Protein AF-A0A0K1QAM5-F1 (afdb_monomer)

Organism: NCBI:txid1391654

Foldseek 3Di:
DDAPPQDPPRQKHADPQRWIWHDDDQWIWIGDPQFIATAGQFPPRDGQWDDLVRVVRRLVSNPDVRPDDSVRSNVVQVVCVVVQQKDQPLGPPCSRTIHGNVDDDPDDDDPPPDDD

Radius of gyration: 17.93 Å; Cα contacts (8 Å, |Δi|>4): 157; chains: 1; bounding box: 44×43×50 Å

Secondary structure (DSSP, 8-state):
-------TT-SEEE-TTS-EEEEETTEEEEE-SS-EEEEE--GGG----B-HHHHHHHHHHH-TT----HHHHHHHHHHHHHTTSEE----TT-TT-BEETT---S----------

InterPro domains:
  IPR054191 Domain of unknown function DUF6896 [PF21837] (10-99)

pLDDT: mean 84.16, std 19.2, range [33.91, 98.06]

Nearest PDB structures (foldseek):
  2xig-assembly1_C  TM=6.925E-01  e=4.398E-01  Helicobacter pylori 26695
  4rb2-assembly1_D  TM=6.761E-01  e=4.130E-01  Magnetospirillum gryphiswaldense MSR-1 v2
  4ets-assembly1_B  TM=8.079E-01  e=1.363E+00  Campylobacter jejuni subsp. jejuni
  3eyy-assembly1_B  TM=7.213E-01  e=6.412E-01  Streptomyces coelicolor
  4c5m-assembly2_A  TM=1.936E-01  e=6.563E+00  Staphylococcus aureus subsp. aureus Mu50

Structure (mmCIF, N/CA/C/O backbone):
data_AF-A0A0K1QAM5-F1
#
_entry.id   AF-A0A0K1QAM5-F1
#
loop_
_atom_site.group_PDB
_atom_site.id
_atom_site.type_symbol
_atom_site.label_atom_id
_atom_site.label_alt_id
_atom_site.label_comp_id
_atom_site.label_asym_id
_atom_site.label_entity_id
_atom_site.label_seq_id
_atom_site.pdbx_PDB_ins_code
_atom_site.Cartn_x
_atom_site.Cartn_y
_atom_site.Cartn_z
_atom_site.occupancy
_atom_site.B_iso_or_equiv
_atom_site.auth_seq_id
_atom_site.auth_comp_id
_atom_site.auth_asym_id
_atom_site.auth_atom_id
_atom_site.pdbx_PDB_model_num
ATOM 1 N N . MET A 1 1 ? 12.296 -10.940 -32.167 1.00 33.91 1 MET A N 1
ATOM 2 C CA . MET A 1 1 ? 11.803 -10.576 -30.823 1.00 33.91 1 MET A CA 1
ATOM 3 C C . MET A 1 1 ? 11.074 -11.792 -30.263 1.00 33.91 1 MET A C 1
ATOM 5 O O . MET A 1 1 ? 10.060 -12.178 -30.828 1.00 33.91 1 MET A O 1
ATOM 9 N N . ARG A 1 2 ? 11.649 -12.509 -29.290 1.00 34.12 2 ARG A N 1
ATOM 10 C CA . ARG A 1 2 ? 11.012 -13.691 -28.682 1.00 34.12 2 ARG A CA 1
ATOM 11 C C . ARG A 1 2 ? 10.483 -13.270 -27.316 1.00 34.12 2 ARG A C 1
ATOM 13 O O . ARG A 1 2 ? 11.281 -13.012 -26.427 1.00 34.12 2 ARG A O 1
ATOM 20 N N . ALA A 1 3 ? 9.163 -13.175 -27.179 1.00 43.31 3 ALA A N 1
ATOM 21 C CA . ALA A 1 3 ? 8.523 -13.011 -25.882 1.00 43.31 3 ALA A CA 1
ATOM 22 C C . ALA A 1 3 ? 8.838 -14.251 -25.032 1.00 43.31 3 ALA A C 1
ATOM 24 O O . ALA A 1 3 ? 8.524 -15.375 -25.437 1.00 43.31 3 ALA A O 1
ATOM 25 N N . ALA A 1 4 ? 9.491 -14.065 -23.885 1.00 46.41 4 ALA A N 1
ATOM 26 C CA . ALA A 1 4 ? 9.624 -15.123 -22.899 1.00 46.41 4 ALA A CA 1
ATOM 27 C C . ALA A 1 4 ? 8.229 -15.370 -22.314 1.00 46.41 4 ALA A C 1
ATOM 29 O O . ALA A 1 4 ? 7.734 -14.602 -21.496 1.00 46.41 4 ALA A O 1
ATOM 30 N N . ARG A 1 5 ? 7.558 -16.420 -22.800 1.00 48.75 5 ARG A N 1
ATOM 31 C CA . ARG A 1 5 ? 6.327 -16.929 -22.196 1.00 48.75 5 ARG A CA 1
ATOM 32 C C . ARG A 1 5 ? 6.671 -17.355 -20.777 1.00 48.75 5 ARG A C 1
ATOM 34 O O . ARG A 1 5 ? 7.328 -18.377 -20.591 1.00 48.75 5 ARG A O 1
ATOM 41 N N . ALA A 1 6 ? 6.250 -16.566 -19.800 1.00 52.81 6 ALA A N 1
ATOM 42 C CA . ALA A 1 6 ? 6.278 -16.988 -18.419 1.00 52.81 6 ALA A CA 1
ATOM 43 C C . ALA A 1 6 ? 5.470 -18.291 -18.306 1.00 52.81 6 ALA A C 1
ATOM 45 O O . ALA A 1 6 ? 4.321 -18.371 -18.747 1.00 52.81 6 ALA A O 1
ATOM 46 N N . SER A 1 7 ? 6.105 -19.354 -17.816 1.00 52.28 7 SER A N 1
ATOM 47 C CA . SER A 1 7 ? 5.422 -20.610 -17.514 1.00 52.28 7 SER A CA 1
ATOM 48 C C . SER A 1 7 ? 4.320 -20.360 -16.471 1.00 52.28 7 SER A C 1
ATOM 50 O O . SER A 1 7 ? 4.464 -19.440 -15.671 1.00 52.28 7 SER A O 1
ATOM 52 N N . PRO A 1 8 ? 3.244 -21.166 -16.413 1.00 54.69 8 PRO A N 1
ATOM 53 C CA . PRO A 1 8 ? 2.111 -20.946 -15.496 1.00 54.69 8 PRO A CA 1
ATOM 54 C C . PRO A 1 8 ? 2.472 -20.856 -13.999 1.00 54.69 8 PRO A C 1
ATOM 56 O O . PRO A 1 8 ? 1.651 -20.452 -13.187 1.00 54.69 8 PRO A O 1
ATOM 59 N N . THR A 1 9 ? 3.695 -21.240 -13.630 1.00 63.91 9 THR A N 1
ATOM 60 C CA . THR A 1 9 ? 4.264 -21.208 -12.273 1.00 63.91 9 THR A CA 1
ATOM 61 C C . THR A 1 9 ? 5.385 -20.178 -12.105 1.00 63.91 9 THR A C 1
ATOM 63 O O . THR A 1 9 ? 6.050 -20.140 -11.068 1.00 63.91 9 THR A O 1
ATOM 66 N N . ALA A 1 10 ? 5.660 -19.373 -13.131 1.00 80.94 10 ALA A N 1
ATOM 67 C CA . ALA A 1 10 ? 6.734 -18.396 -13.103 1.00 80.94 10 ALA A CA 1
ATOM 68 C C . ALA A 1 10 ? 6.415 -17.309 -12.075 1.00 80.94 10 ALA A C 1
ATOM 70 O O . ALA A 1 10 ? 5.457 -16.550 -12.220 1.00 80.94 10 ALA A O 1
ATOM 71 N N . ARG A 1 11 ? 7.255 -17.233 -11.039 1.00 91.62 11 ARG A N 1
ATOM 72 C CA . ARG A 1 11 ? 7.143 -16.240 -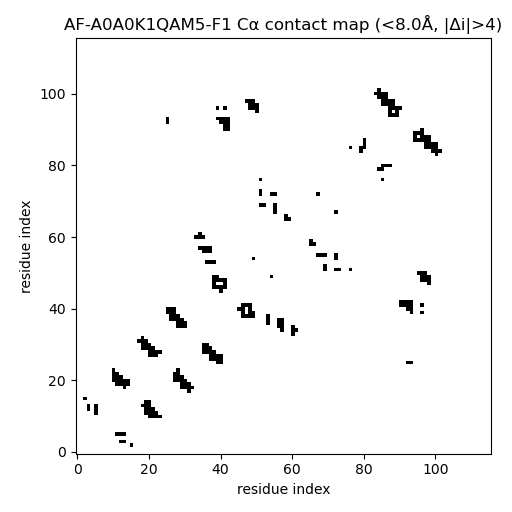9.966 1.00 91.62 11 ARG A CA 1
ATOM 73 C C . ARG A 1 11 ? 7.540 -14.832 -10.402 1.00 91.62 11 ARG A C 1
ATOM 75 O O . ARG A 1 11 ? 7.289 -13.891 -9.668 1.00 91.62 11 ARG A O 1
ATOM 82 N N . THR A 1 12 ? 8.146 -14.678 -11.571 1.00 95.31 12 THR A N 1
ATOM 83 C CA . THR A 1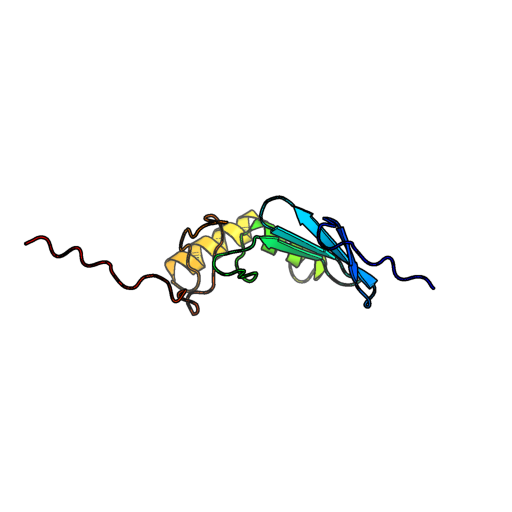 12 ? 8.482 -13.387 -12.169 1.00 95.31 12 THR A CA 1
ATOM 84 C C . THR A 1 12 ? 8.259 -13.451 -13.674 1.00 95.31 12 THR A C 1
ATOM 86 O O . THR A 1 12 ? 8.312 -14.533 -14.266 1.00 95.31 12 THR A O 1
ATOM 89 N N . GLY A 1 13 ? 8.029 -12.305 -14.307 1.00 94.62 13 GLY A N 1
ATOM 90 C CA . GLY A 1 13 ? 7.920 -12.238 -15.759 1.00 94.62 13 GLY A CA 1
ATOM 91 C C . GLY A 1 13 ? 7.719 -10.826 -16.285 1.00 94.62 13 GLY A C 1
ATOM 92 O O . GLY A 1 13 ? 7.428 -9.900 -15.531 1.00 94.62 13 GLY A O 1
ATOM 93 N N . GLU A 1 14 ? 7.893 -10.679 -17.594 1.00 95.31 14 GLU A N 1
ATOM 94 C CA . GLU A 1 14 ? 7.647 -9.440 -18.330 1.00 95.31 14 GLU A CA 1
ATOM 95 C C . GLU A 1 14 ? 6.321 -9.555 -19.090 1.00 95.31 14 GLU A C 1
ATOM 97 O O . GLU A 1 14 ? 6.014 -10.582 -19.703 1.00 95.31 14 GLU A O 1
ATOM 102 N N . LEU A 1 15 ? 5.518 -8.503 -19.018 1.00 91.75 15 LEU A N 1
ATOM 103 C CA . LEU A 1 15 ? 4.237 -8.372 -19.689 1.00 91.75 15 LEU A CA 1
ATOM 104 C C . LEU A 1 15 ? 4.427 -7.717 -21.066 1.00 91.75 15 LEU A C 1
ATOM 106 O O . LEU A 1 15 ? 5.406 -7.005 -21.281 1.00 91.75 15 LEU A O 1
ATOM 110 N N . PRO A 1 16 ? 3.484 -7.883 -22.015 1.00 93.12 16 PRO A N 1
ATOM 111 C CA . PRO A 1 16 ? 3.615 -7.319 -23.365 1.00 93.12 16 PRO A CA 1
ATOM 112 C C . PRO A 1 16 ? 3.793 -5.793 -23.430 1.00 93.12 16 PRO A C 1
ATOM 114 O O . PRO A 1 16 ? 4.265 -5.281 -24.440 1.00 93.12 16 PRO A O 1
ATOM 117 N N . ASN A 1 17 ? 3.410 -5.069 -22.376 1.00 90.94 17 ASN A N 1
ATOM 118 C CA . ASN A 1 17 ? 3.593 -3.622 -22.248 1.00 90.94 17 ASN A CA 1
ATOM 119 C C . ASN A 1 17 ? 4.965 -3.225 -21.658 1.00 90.94 17 ASN A C 1
ATOM 121 O O . ASN A 1 17 ? 5.170 -2.052 -21.359 1.00 90.94 17 ASN A O 1
ATOM 125 N N . GLY A 1 18 ? 5.879 -4.180 -21.456 1.00 93.19 18 GLY A N 1
ATOM 126 C CA . GLY A 1 18 ? 7.199 -3.963 -20.857 1.00 93.19 18 GLY A CA 1
ATOM 127 C C . GLY A 1 18 ? 7.195 -3.852 -19.330 1.00 93.19 18 GLY A C 1
ATOM 128 O O . GLY A 1 18 ? 8.250 -3.653 -18.730 1.00 93.19 18 GLY A O 1
ATOM 129 N N . ALA A 1 19 ? 6.036 -3.973 -18.676 1.00 95.25 19 ALA A N 1
ATOM 130 C CA . ALA A 1 19 ? 5.977 -4.032 -17.221 1.00 95.25 19 ALA A CA 1
ATOM 131 C C . ALA A 1 19 ? 6.425 -5.404 -16.709 1.00 95.25 19 ALA A C 1
ATOM 133 O O . ALA A 1 19 ? 6.283 -6.421 -17.385 1.00 95.25 19 ALA A O 1
ATOM 134 N N . ARG A 1 20 ? 6.936 -5.445 -15.483 1.00 96.75 20 ARG A N 1
ATOM 135 C CA . ARG A 1 20 ? 7.394 -6.663 -14.820 1.00 96.75 20 ARG A CA 1
ATOM 136 C C . ARG A 1 20 ? 6.499 -6.991 -13.637 1.00 96.75 20 ARG A C 1
ATOM 138 O O . ARG A 1 20 ? 6.117 -6.094 -12.888 1.00 96.75 20 ARG A O 1
ATOM 145 N N . TYR A 1 21 ? 6.227 -8.275 -13.442 1.00 96.25 21 TYR A N 1
ATOM 146 C CA . TYR A 1 21 ? 5.615 -8.783 -12.222 1.00 96.25 21 TYR A CA 1
ATOM 147 C C . TYR A 1 21 ? 6.598 -9.658 -11.435 1.00 96.25 21 TYR A C 1
ATOM 149 O O . TYR A 1 21 ? 7.479 -10.310 -12.012 1.00 96.25 21 TYR A O 1
ATOM 157 N N . GLU A 1 22 ? 6.437 -9.676 -10.116 1.00 96.62 22 GLU A N 1
ATOM 158 C CA . GLU A 1 22 ? 7.192 -10.508 -9.183 1.00 96.62 22 GLU A CA 1
ATOM 159 C C . GLU A 1 22 ? 6.313 -10.921 -7.998 1.00 96.62 22 GLU A C 1
ATOM 161 O O . GLU A 1 22 ? 5.947 -10.102 -7.163 1.00 96.62 22 GLU A O 1
ATOM 166 N N . PHE A 1 23 ? 5.977 -12.206 -7.919 1.00 95.75 23 PHE A N 1
ATOM 167 C CA . PHE A 1 23 ? 5.231 -12.789 -6.811 1.00 95.75 23 PHE A CA 1
ATOM 168 C C . PHE A 1 23 ? 6.133 -12.989 -5.585 1.00 95.75 23 PHE A C 1
ATOM 170 O O . PHE A 1 23 ? 7.181 -13.644 -5.659 1.00 95.75 23 PHE A O 1
ATOM 177 N N . HIS A 1 24 ? 5.665 -12.553 -4.418 1.00 91.62 24 HIS A N 1
ATOM 178 C CA . HIS A 1 24 ? 6.300 -12.715 -3.103 1.00 91.62 24 HIS A CA 1
ATOM 179 C C . HIS A 1 24 ? 5.231 -13.096 -2.080 1.00 91.62 24 HIS A C 1
ATOM 181 O O . HIS A 1 24 ? 4.130 -12.579 -2.151 1.00 91.62 24 HIS A O 1
ATOM 187 N N . GLY A 1 25 ? 5.520 -13.996 -1.134 1.00 92.50 25 GLY A N 1
ATOM 188 C CA . GLY A 1 25 ? 4.529 -14.392 -0.118 1.00 92.50 25 GLY A CA 1
ATOM 189 C C . GLY A 1 25 ? 3.133 -14.663 -0.706 1.00 92.50 25 GLY A C 1
ATOM 190 O O . GLY A 1 25 ? 3.000 -15.494 -1.608 1.00 92.50 25 GLY A O 1
ATOM 191 N N . VAL A 1 26 ? 2.136 -13.924 -0.209 1.00 94.12 26 VAL A N 1
ATOM 192 C CA . VAL A 1 26 ? 0.730 -13.927 -0.658 1.00 94.12 26 VAL A CA 1
ATOM 193 C C . VAL A 1 26 ? 0.397 -12.773 -1.615 1.00 94.12 26 VAL A C 1
ATOM 195 O O . VAL A 1 26 ? -0.773 -12.477 -1.816 1.00 94.12 26 VAL A O 1
ATOM 198 N N . GLY A 1 27 ? 1.394 -12.113 -2.196 1.00 95.38 27 GLY A N 1
ATOM 199 C CA . GLY A 1 27 ? 1.243 -10.902 -2.993 1.00 95.38 27 GLY A CA 1
ATOM 200 C C . GLY A 1 27 ? 2.052 -10.884 -4.281 1.00 95.38 27 GLY A C 1
ATOM 201 O O . GLY A 1 27 ? 2.648 -11.881 -4.710 1.00 95.38 27 GLY A O 1
ATOM 202 N N . CYS A 1 28 ? 2.035 -9.724 -4.925 1.00 96.38 28 CYS A N 1
ATOM 203 C CA . CYS A 1 28 ? 2.725 -9.461 -6.171 1.00 96.38 28 CYS A CA 1
ATOM 204 C C . CYS A 1 28 ? 3.153 -7.995 -6.260 1.00 96.38 28 CYS A C 1
ATOM 206 O O . CYS A 1 28 ? 2.364 -7.075 -6.054 1.00 96.38 28 CYS A O 1
ATOM 208 N N . ARG A 1 29 ? 4.389 -7.786 -6.705 1.00 96.62 29 ARG A N 1
ATOM 209 C CA . ARG A 1 29 ? 4.905 -6.485 -7.099 1.00 96.62 29 ARG A CA 1
ATOM 210 C C . ARG A 1 29 ? 4.795 -6.325 -8.605 1.00 96.62 29 ARG A C 1
ATOM 212 O O . ARG A 1 29 ? 5.301 -7.147 -9.366 1.00 96.62 29 ARG A O 1
ATOM 219 N N . TYR A 1 30 ? 4.172 -5.238 -9.034 1.00 95.94 30 TYR A N 1
ATOM 220 C CA . TYR A 1 30 ? 4.093 -4.786 -10.415 1.00 95.94 30 TYR A CA 1
ATOM 221 C C . TYR A 1 30 ? 4.986 -3.559 -10.594 1.00 95.94 30 TYR A C 1
ATOM 223 O O . TYR A 1 30 ? 4.885 -2.595 -9.841 1.00 95.94 30 TYR A O 1
ATOM 231 N N . SER A 1 31 ? 5.871 -3.578 -11.586 1.00 95.81 31 SER A N 1
ATOM 232 C CA . SER A 1 31 ? 6.779 -2.465 -11.884 1.00 95.81 31 SER A CA 1
ATOM 233 C C . SER A 1 31 ? 6.679 -2.078 -13.354 1.00 95.81 31 SER A C 1
ATOM 235 O O . SER A 1 31 ? 6.835 -2.923 -14.233 1.00 95.81 31 SER A O 1
ATOM 237 N N . SER A 1 32 ? 6.443 -0.799 -13.621 1.00 94.19 32 SER A N 1
ATOM 238 C CA . SER A 1 32 ? 6.447 -0.202 -14.961 1.00 94.19 32 SER A CA 1
ATOM 239 C C . SER A 1 32 ? 7.549 0.856 -15.076 1.00 94.19 32 SER A C 1
ATOM 241 O O . SER A 1 32 ? 8.301 1.082 -14.130 1.00 94.19 32 SER A O 1
ATOM 243 N N . SER A 1 33 ? 7.643 1.530 -16.225 1.00 92.25 33 SER A N 1
ATOM 244 C CA . SER A 1 33 ? 8.542 2.679 -16.399 1.00 92.25 33 SER A CA 1
ATOM 245 C C . SER A 1 33 ? 8.121 3.916 -15.598 1.00 92.25 33 SER A C 1
ATOM 247 O O . SER A 1 33 ? 8.930 4.823 -15.433 1.00 92.25 33 SER A O 1
ATOM 249 N N . THR A 1 34 ? 6.871 3.969 -15.128 1.00 90.50 34 THR A N 1
ATOM 250 C CA . THR A 1 34 ? 6.278 5.159 -14.498 1.00 90.50 34 THR A CA 1
ATOM 251 C C . THR A 1 34 ? 5.899 4.962 -13.039 1.00 90.50 34 THR A C 1
ATOM 253 O O . THR A 1 34 ? 5.835 5.932 -12.302 1.00 90.50 34 THR A O 1
ATOM 256 N N . PHE A 1 35 ? 5.603 3.732 -12.618 1.00 91.00 35 PHE A N 1
ATOM 257 C CA . PHE A 1 35 ? 5.172 3.454 -11.250 1.00 91.00 35 PHE A CA 1
ATOM 258 C C . PHE A 1 35 ? 5.471 2.019 -10.825 1.00 91.00 35 PHE A C 1
ATOM 260 O O . PHE A 1 35 ? 5.607 1.113 -11.659 1.00 91.00 35 PHE A O 1
ATOM 267 N N . VAL A 1 36 ? 5.499 1.818 -9.510 1.00 94.12 36 VAL A N 1
ATOM 268 C CA . VAL A 1 36 ? 5.587 0.515 -8.850 1.00 94.12 36 VAL A CA 1
ATOM 269 C C . VAL A 1 36 ? 4.388 0.374 -7.921 1.00 94.12 36 VAL A C 1
ATOM 271 O O . VAL A 1 36 ? 4.087 1.289 -7.164 1.00 94.12 36 VAL A O 1
ATOM 274 N N . VAL A 1 37 ? 3.710 -0.767 -7.983 1.00 95.12 37 VAL A N 1
ATOM 275 C CA . VAL A 1 37 ? 2.607 -1.120 -7.083 1.00 95.12 37 VAL A CA 1
ATOM 276 C C . VAL A 1 37 ? 2.931 -2.471 -6.460 1.00 95.12 37 VAL A C 1
ATOM 278 O O . VAL A 1 37 ? 3.156 -3.445 -7.176 1.00 95.12 37 VAL A O 1
ATOM 281 N N . ASP A 1 38 ? 2.975 -2.522 -5.135 1.00 96.31 38 ASP A N 1
ATOM 282 C CA . ASP A 1 38 ? 3.103 -3.747 -4.345 1.00 96.31 38 ASP A CA 1
ATOM 283 C C . ASP A 1 38 ? 1.769 -3.992 -3.644 1.00 96.31 38 ASP A C 1
ATOM 285 O O . ASP A 1 38 ? 1.224 -3.078 -3.023 1.00 96.31 38 ASP A O 1
ATOM 289 N N . PHE A 1 39 ? 1.223 -5.195 -3.779 1.00 96.19 39 PHE A N 1
ATOM 290 C CA . PHE A 1 39 ? -0.044 -5.564 -3.163 1.00 96.19 39 PHE A CA 1
ATOM 291 C C . PHE A 1 39 ? -0.007 -7.011 -2.688 1.00 96.19 39 PHE A C 1
ATOM 293 O O . PHE A 1 39 ? 0.625 -7.869 -3.306 1.00 96.19 39 PHE A O 1
ATOM 300 N N . ASP A 1 40 ? -0.738 -7.287 -1.613 1.00 96.44 40 ASP A N 1
ATOM 301 C CA . ASP A 1 40 ? -1.058 -8.650 -1.205 1.00 96.44 40 ASP A CA 1
ATOM 302 C C . ASP A 1 40 ? -2.456 -9.028 -1.690 1.00 96.44 40 ASP A C 1
ATOM 304 O O . ASP A 1 40 ? -3.357 -8.190 -1.769 1.00 96.44 40 ASP A O 1
ATOM 308 N N . PHE A 1 41 ? -2.651 -10.307 -2.011 1.00 95.38 41 PHE A N 1
ATOM 309 C CA . PHE A 1 41 ? -3.978 -10.813 -2.321 1.00 95.38 41 PHE A CA 1
ATOM 310 C C . PHE A 1 41 ? -4.823 -10.856 -1.044 1.00 95.38 41 PHE A C 1
ATOM 312 O O . PHE A 1 41 ? -4.418 -11.402 -0.016 1.00 95.38 41 PHE A O 1
ATOM 319 N N . GLY A 1 42 ? -6.012 -10.274 -1.113 1.00 93.56 42 GLY A N 1
ATOM 320 C CA . GLY A 1 42 ? -7.077 -10.424 -0.135 1.00 93.56 42 GLY A CA 1
ATOM 321 C C . GLY A 1 42 ? -7.970 -11.633 -0.442 1.00 93.56 42 GLY A C 1
ATOM 322 O O . GLY A 1 42 ? -7.691 -12.412 -1.362 1.00 93.56 42 GLY A O 1
ATOM 323 N N . PRO A 1 43 ? -9.070 -11.798 0.311 1.00 91.19 43 PRO A 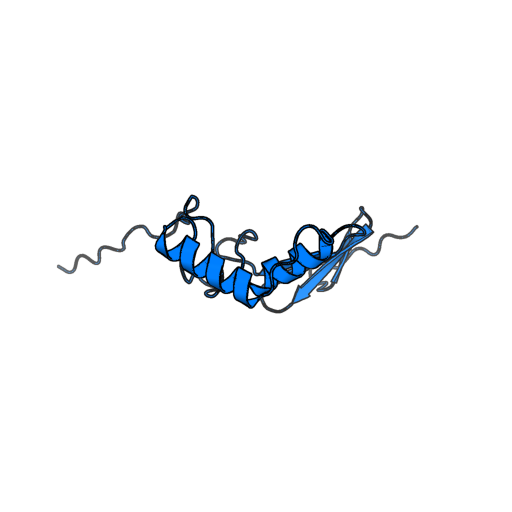N 1
ATOM 324 C CA . PRO A 1 43 ? -10.103 -12.787 0.009 1.00 91.19 43 PRO A CA 1
ATOM 325 C C . PRO A 1 43 ? -10.560 -12.709 -1.445 1.00 91.19 43 PRO A C 1
ATOM 327 O O . PRO A 1 43 ? -10.617 -11.622 -2.021 1.00 91.19 43 PRO A O 1
ATOM 330 N N . ASP A 1 44 ? -10.889 -13.860 -2.028 1.00 90.38 44 ASP A N 1
ATOM 331 C CA . ASP A 1 44 ? -11.419 -13.973 -3.394 1.00 90.38 44 ASP A CA 1
ATOM 332 C C . ASP A 1 44 ? -10.528 -13.332 -4.477 1.00 90.38 44 ASP A C 1
ATOM 334 O O . ASP A 1 44 ? -10.993 -12.971 -5.556 1.00 90.38 44 ASP A O 1
ATOM 338 N N . GLY A 1 45 ? -9.223 -13.204 -4.201 1.00 90.19 45 GLY A N 1
ATOM 339 C CA . GLY A 1 45 ? -8.246 -12.644 -5.135 1.00 90.19 45 GLY A CA 1
ATOM 340 C C . GLY A 1 45 ? -8.268 -11.119 -5.233 1.00 90.19 45 GLY A C 1
ATOM 341 O O . GLY A 1 45 ? -7.712 -10.578 -6.187 1.00 90.19 45 GLY A O 1
ATOM 342 N N . ARG A 1 46 ? -8.886 -10.421 -4.270 1.00 92.81 46 ARG A N 1
ATOM 343 C CA . ARG A 1 46 ? -8.834 -8.954 -4.170 1.00 92.81 46 ARG A CA 1
ATOM 344 C C . ARG A 1 46 ? -7.394 -8.443 -4.164 1.00 92.81 46 ARG A C 1
ATOM 346 O O . ARG A 1 46 ? -6.526 -9.053 -3.554 1.00 92.81 46 ARG A O 1
ATOM 353 N N . THR A 1 47 ? -7.152 -7.309 -4.810 1.00 95.19 47 THR A N 1
ATOM 354 C CA . THR A 1 47 ? -5.821 -6.674 -4.916 1.00 95.19 47 THR A CA 1
ATOM 355 C C . THR A 1 47 ? -5.833 -5.214 -4.477 1.00 95.19 47 THR A C 1
ATOM 357 O O . THR A 1 47 ? -4.876 -4.484 -4.703 1.00 95.19 47 THR A O 1
ATOM 360 N N . ASP A 1 48 ? -6.952 -4.764 -3.925 1.00 94.50 48 ASP A N 1
ATOM 361 C CA . ASP A 1 48 ? -7.224 -3.378 -3.558 1.00 94.50 48 ASP A CA 1
ATOM 362 C C . ASP A 1 48 ? -7.036 -3.119 -2.054 1.00 94.50 48 ASP A C 1
ATOM 364 O O . ASP A 1 48 ? -7.254 -2.005 -1.585 1.00 94.50 48 ASP A O 1
ATOM 368 N N . GLY A 1 49 ? -6.631 -4.143 -1.298 1.00 95.50 49 GLY A N 1
ATOM 369 C CA . GLY A 1 49 ? -6.213 -3.983 0.087 1.00 95.50 49 GLY A CA 1
ATOM 370 C C . GLY A 1 49 ? -4.842 -3.317 0.174 1.00 95.50 49 GLY A C 1
ATOM 371 O O . GLY A 1 49 ? -3.956 -3.584 -0.638 1.00 95.50 49 GLY A O 1
ATOM 372 N N . PHE A 1 50 ? -4.656 -2.458 1.171 1.00 96.75 50 PHE A N 1
ATOM 373 C CA . PHE A 1 50 ? -3.435 -1.669 1.339 1.00 96.75 50 PHE A CA 1
ATOM 374 C C . PHE A 1 50 ? -3.022 -1.546 2.807 1.00 96.75 50 PHE A C 1
ATOM 376 O O . PHE A 1 50 ? -3.787 -1.842 3.721 1.00 96.75 50 PHE A O 1
ATOM 383 N N . ASP A 1 51 ? -1.800 -1.080 3.033 1.00 96.44 51 ASP A N 1
ATOM 384 C CA . ASP A 1 51 ? -1.285 -0.678 4.338 1.00 96.44 51 ASP A CA 1
ATOM 385 C C . ASP A 1 51 ? -0.426 0.590 4.185 1.00 96.44 51 ASP A C 1
ATOM 387 O O . ASP A 1 51 ? -0.199 1.076 3.071 1.00 96.44 51 ASP A O 1
ATOM 391 N N . ALA A 1 52 ? 0.040 1.141 5.307 1.00 96.81 52 ALA A N 1
ATOM 392 C CA . ALA A 1 52 ? 0.840 2.362 5.312 1.00 96.81 52 ALA A CA 1
ATOM 393 C C . ALA A 1 52 ? 2.125 2.231 4.475 1.00 96.81 52 ALA A C 1
ATOM 395 O O . ALA A 1 52 ? 2.519 3.172 3.787 1.00 96.81 52 ALA A O 1
ATOM 396 N N . TRP A 1 53 ? 2.767 1.060 4.504 1.00 95.19 53 TRP A N 1
ATOM 397 C CA . TRP A 1 53 ? 4.030 0.823 3.811 1.00 95.19 53 TRP A CA 1
ATOM 398 C C . TRP A 1 53 ? 3.843 0.777 2.293 1.00 95.19 53 TRP A C 1
ATOM 400 O O . TRP A 1 53 ? 4.601 1.409 1.560 1.00 95.19 53 TRP A O 1
ATOM 410 N N . ARG A 1 54 ? 2.794 0.106 1.811 1.00 94.88 54 ARG A N 1
ATOM 411 C CA . ARG A 1 54 ? 2.453 0.052 0.381 1.00 94.88 54 ARG A CA 1
ATOM 412 C C . ARG A 1 54 ? 2.054 1.410 -0.171 1.00 94.88 54 ARG A C 1
ATOM 414 O O . ARG A 1 54 ? 2.452 1.750 -1.283 1.00 94.88 54 ARG A O 1
ATOM 421 N N . LEU A 1 55 ? 1.317 2.202 0.609 1.00 94.56 55 LEU A N 1
ATOM 422 C CA . LEU A 1 55 ? 0.998 3.580 0.236 1.00 94.56 55 LEU A CA 1
ATOM 423 C C . LEU A 1 55 ? 2.255 4.449 0.163 1.00 94.56 55 LEU A C 1
ATOM 425 O O . LEU A 1 55 ? 2.405 5.191 -0.804 1.00 94.56 55 LEU A O 1
ATOM 429 N N . ALA A 1 56 ? 3.174 4.320 1.125 1.00 93.50 56 ALA A N 1
ATOM 430 C CA . ALA A 1 56 ? 4.446 5.039 1.103 1.00 93.50 56 ALA A CA 1
ATOM 431 C C . ALA A 1 56 ? 5.287 4.675 -0.134 1.00 93.50 56 ALA A C 1
ATOM 433 O O . ALA A 1 56 ? 5.724 5.561 -0.863 1.00 93.50 56 ALA A O 1
ATOM 434 N N . LEU A 1 57 ? 5.437 3.381 -0.436 1.00 91.44 57 LEU A N 1
ATOM 435 C CA . LEU A 1 57 ? 6.141 2.929 -1.641 1.00 91.44 57 LEU A CA 1
ATOM 436 C C . LEU A 1 57 ? 5.503 3.451 -2.928 1.00 91.44 57 LEU A C 1
ATOM 438 O O . LEU A 1 57 ? 6.204 3.827 -3.866 1.00 91.44 57 LEU A O 1
ATOM 442 N N . PHE A 1 58 ? 4.172 3.452 -2.999 1.00 92.56 58 PHE A N 1
ATOM 443 C CA . PHE A 1 58 ? 3.475 3.980 -4.162 1.00 92.56 58 PHE A CA 1
ATOM 444 C C . PHE A 1 58 ? 3.698 5.491 -4.295 1.00 92.56 58 PHE A C 1
ATOM 446 O O . PHE A 1 58 ? 4.032 5.953 -5.387 1.00 92.56 58 PHE A O 1
ATOM 453 N N . ALA A 1 59 ? 3.591 6.245 -3.198 1.00 91.81 59 ALA A N 1
ATOM 454 C CA . ALA A 1 59 ? 3.834 7.686 -3.149 1.00 91.81 59 ALA A CA 1
ATOM 455 C C . ALA A 1 59 ? 5.234 8.065 -3.665 1.00 91.81 59 ALA A C 1
ATOM 457 O O . ALA A 1 59 ? 5.350 8.976 -4.485 1.00 91.81 59 ALA A O 1
ATOM 458 N N . GLU A 1 60 ? 6.275 7.306 -3.302 1.00 89.44 60 GLU A N 1
ATOM 459 C CA . GLU A 1 60 ? 7.643 7.505 -3.812 1.00 89.44 60 GLU A CA 1
ATOM 460 C C . GLU A 1 60 ? 7.722 7.455 -5.348 1.00 89.44 60 GLU A C 1
ATOM 462 O O . GLU A 1 60 ? 8.565 8.113 -5.959 1.00 89.44 60 GLU A O 1
ATOM 467 N N . THR A 1 61 ? 6.824 6.707 -5.996 1.00 89.81 61 THR A N 1
ATOM 468 C CA . THR A 1 61 ? 6.783 6.587 -7.462 1.00 89.81 61 THR A CA 1
ATOM 469 C C . THR A 1 61 ? 6.023 7.723 -8.145 1.00 89.81 61 THR A C 1
ATOM 471 O O . THR A 1 61 ? 6.197 7.928 -9.343 1.00 89.81 61 THR A O 1
ATOM 474 N N . GLN A 1 62 ? 5.195 8.464 -7.404 1.00 87.75 62 GLN A N 1
ATOM 475 C CA . GLN A 1 62 ? 4.387 9.569 -7.932 1.00 87.75 62 GLN A CA 1
ATOM 476 C C . GLN A 1 62 ? 5.136 10.914 -7.914 1.00 87.75 62 GLN A C 1
ATOM 478 O O . GLN A 1 62 ? 4.688 11.883 -8.524 1.00 87.75 62 GLN A O 1
ATOM 483 N N . GLY A 1 63 ? 6.306 10.973 -7.271 1.00 81.94 63 GLY A N 1
ATOM 484 C CA . GLY A 1 63 ? 7.152 12.163 -7.206 1.00 81.94 63 GLY A CA 1
ATOM 485 C C . GLY A 1 63 ? 6.873 13.050 -5.990 1.00 81.94 63 GLY A C 1
ATOM 486 O O . GLY A 1 63 ? 6.174 12.671 -5.057 1.00 81.94 63 GLY A O 1
ATOM 487 N N . ALA A 1 64 ? 7.456 14.253 -5.992 1.00 76.31 64 ALA A N 1
ATOM 488 C CA . ALA A 1 64 ? 7.555 15.117 -4.808 1.00 76.31 64 ALA A CA 1
ATOM 489 C C . ALA A 1 64 ? 6.222 15.689 -4.278 1.00 76.31 64 ALA A C 1
ATOM 491 O O . ALA A 1 64 ? 6.228 16.351 -3.245 1.00 76.31 64 ALA A O 1
ATOM 492 N N . GLU A 1 65 ? 5.099 15.462 -4.967 1.00 81.56 65 GLU A N 1
ATOM 493 C CA . GLU A 1 65 ? 3.765 15.866 -4.497 1.00 81.56 65 GLU A CA 1
ATOM 494 C C . GLU A 1 65 ? 3.328 15.078 -3.250 1.00 81.56 65 GLU A C 1
ATOM 496 O O . GLU A 1 65 ? 2.568 15.590 -2.432 1.00 81.56 65 GLU A O 1
ATOM 501 N N . PHE A 1 66 ? 3.866 13.870 -3.061 1.00 83.81 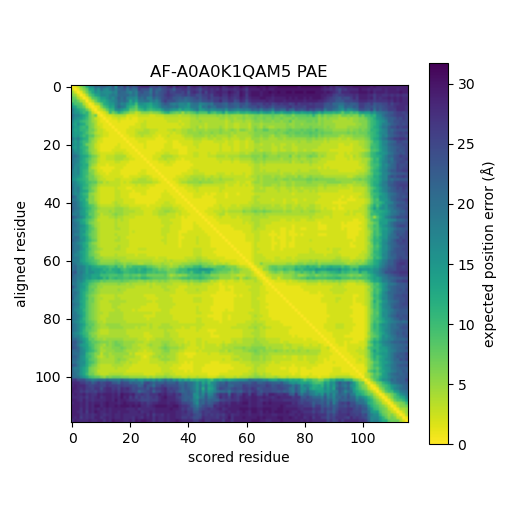66 PHE A N 1
ATOM 502 C CA . PHE A 1 66 ? 3.577 13.014 -1.915 1.00 83.81 66 PHE A CA 1
ATOM 503 C C . PHE A 1 66 ? 4.818 12.903 -1.030 1.00 83.81 66 PHE A C 1
ATOM 505 O O . PHE A 1 66 ? 5.683 12.054 -1.238 1.00 83.81 66 PHE A O 1
ATOM 512 N N . SER A 1 67 ? 4.928 13.810 -0.059 1.00 83.31 67 SER A N 1
ATOM 513 C CA . SER A 1 67 ? 6.080 13.904 0.845 1.00 83.31 67 SER A CA 1
ATOM 514 C C . SER A 1 67 ? 5.791 13.410 2.263 1.00 83.31 67 SER A C 1
ATOM 516 O O . SER A 1 67 ? 6.625 13.610 3.146 1.00 83.31 67 SER A O 1
ATOM 518 N N . GLN A 1 68 ? 4.613 12.825 2.506 1.00 90.06 68 GLN A N 1
ATOM 519 C CA . GLN A 1 68 ? 4.271 12.285 3.818 1.00 90.06 68 GLN A CA 1
ATOM 520 C C . GLN A 1 68 ? 5.211 11.137 4.189 1.00 90.06 68 GLN A C 1
ATOM 522 O O . GLN A 1 68 ? 5.458 10.215 3.412 1.00 90.06 68 GLN A O 1
ATOM 527 N N . SER A 1 69 ? 5.710 11.179 5.415 1.00 92.81 69 SER A N 1
ATOM 528 C CA . SER A 1 69 ? 6.437 10.078 6.025 1.00 92.81 69 SER A CA 1
ATOM 529 C C . SER A 1 69 ? 5.514 8.886 6.286 1.00 92.81 69 SER A C 1
ATOM 531 O O . SER A 1 69 ? 4.301 9.026 6.451 1.00 92.81 69 SER A O 1
ATOM 533 N N . LEU A 1 70 ? 6.103 7.695 6.419 1.00 94.69 70 LEU A N 1
ATOM 534 C CA . LEU A 1 70 ? 5.366 6.487 6.799 1.00 94.69 70 LEU A CA 1
ATOM 535 C C . LEU A 1 70 ? 4.566 6.670 8.103 1.00 94.69 70 LEU A C 1
ATOM 537 O O . LEU A 1 70 ? 3.469 6.139 8.224 1.00 94.69 70 LEU A O 1
ATOM 541 N N . ALA A 1 71 ? 5.099 7.436 9.061 1.00 96.06 71 ALA A N 1
ATOM 542 C CA . ALA A 1 71 ? 4.426 7.714 10.328 1.00 96.06 71 ALA A CA 1
ATOM 543 C C . ALA A 1 71 ? 3.209 8.641 10.159 1.00 96.06 71 ALA A C 1
ATOM 545 O O . ALA A 1 71 ? 2.198 8.445 10.830 1.00 96.06 71 ALA A O 1
ATOM 546 N N . GLU A 1 72 ? 3.287 9.629 9.262 1.00 96.12 72 GLU A N 1
ATOM 547 C CA . GLU A 1 72 ? 2.144 10.488 8.925 1.00 96.12 72 GLU A CA 1
ATOM 54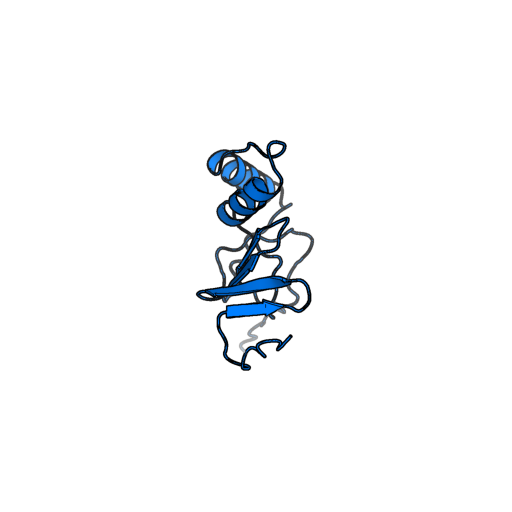8 C C . GLU A 1 72 ? 1.055 9.683 8.214 1.00 96.12 72 GLU A C 1
ATOM 550 O O . GLU A 1 72 ? -0.099 9.737 8.627 1.00 96.12 72 GLU A O 1
ATOM 555 N N . ILE A 1 73 ? 1.431 8.848 7.238 1.00 96.75 73 ILE A N 1
ATOM 556 C CA . ILE A 1 73 ? 0.495 7.950 6.545 1.00 96.75 73 ILE A CA 1
ATOM 557 C C . ILE A 1 73 ? -0.188 7.006 7.543 1.00 96.75 73 ILE A C 1
ATOM 559 O O . ILE A 1 73 ? -1.407 6.854 7.514 1.00 96.75 73 ILE A O 1
ATOM 563 N N . ASP A 1 74 ? 0.570 6.381 8.444 1.00 97.31 74 ASP A N 1
ATOM 564 C CA . ASP A 1 74 ? 0.019 5.488 9.466 1.00 97.31 74 ASP A CA 1
ATOM 565 C C . ASP A 1 74 ? -0.940 6.222 10.421 1.00 97.31 74 ASP A C 1
ATOM 567 O O .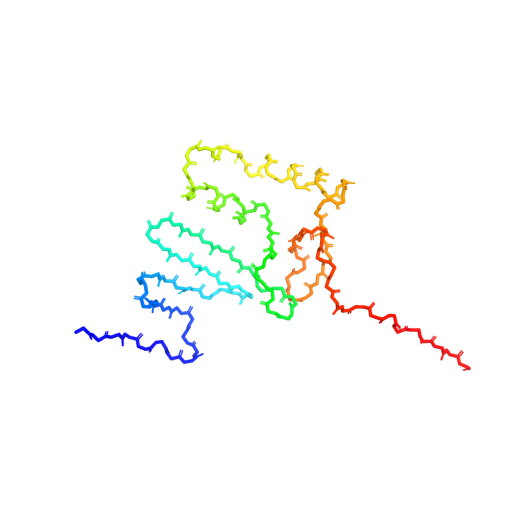 ASP A 1 74 ? -2.026 5.725 10.727 1.00 97.31 74 ASP A O 1
ATOM 571 N N . SER A 1 75 ? -0.590 7.439 10.848 1.00 97.88 75 SER A N 1
ATOM 572 C CA . SER A 1 75 ? -1.462 8.286 11.670 1.00 97.88 75 SER A CA 1
ATOM 573 C C . SER A 1 75 ? -2.766 8.648 10.946 1.00 97.88 75 SER A C 1
ATOM 575 O O . SER A 1 75 ? -3.848 8.540 11.531 1.00 97.88 75 SER A O 1
ATOM 577 N N . ASP A 1 76 ? -2.686 9.029 9.671 1.00 97.38 76 ASP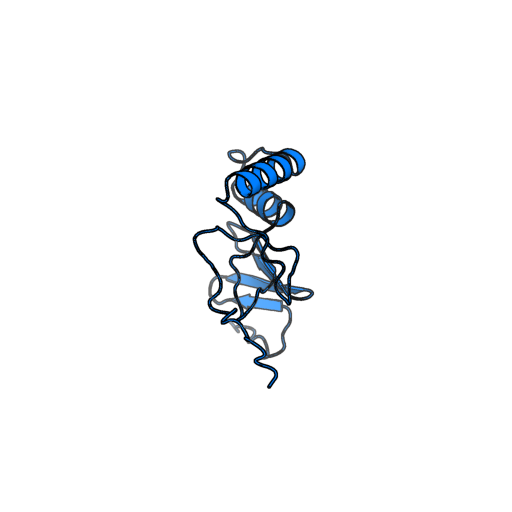 A N 1
ATOM 578 C CA . ASP A 1 76 ? -3.849 9.371 8.849 1.00 97.38 76 ASP A CA 1
ATOM 579 C C . ASP A 1 76 ? -4.756 8.155 8.630 1.00 97.38 76 ASP A C 1
ATOM 581 O O . ASP A 1 76 ? -5.978 8.251 8.761 1.00 97.38 76 ASP A O 1
ATOM 585 N N . LEU A 1 77 ? -4.181 6.974 8.386 1.00 97.62 77 LEU A N 1
ATOM 586 C CA . LEU A 1 77 ? -4.937 5.725 8.283 1.00 97.62 77 LEU A CA 1
ATOM 587 C C . LEU A 1 77 ? -5.661 5.387 9.589 1.00 97.62 77 LEU A C 1
ATOM 589 O O . LEU A 1 77 ? -6.841 5.030 9.559 1.00 97.62 77 LEU A O 1
ATOM 593 N N . HIS A 1 78 ? -5.008 5.557 10.741 1.00 97.50 78 HIS A N 1
ATOM 594 C CA . HIS A 1 78 ? -5.660 5.392 12.040 1.00 97.50 78 HIS A CA 1
ATOM 595 C C . HIS A 1 78 ? -6.832 6.363 12.226 1.00 97.50 78 HIS A C 1
ATOM 597 O O . HIS A 1 78 ? -7.859 5.986 12.799 1.00 97.50 78 HIS A O 1
ATOM 603 N N . GLN A 1 79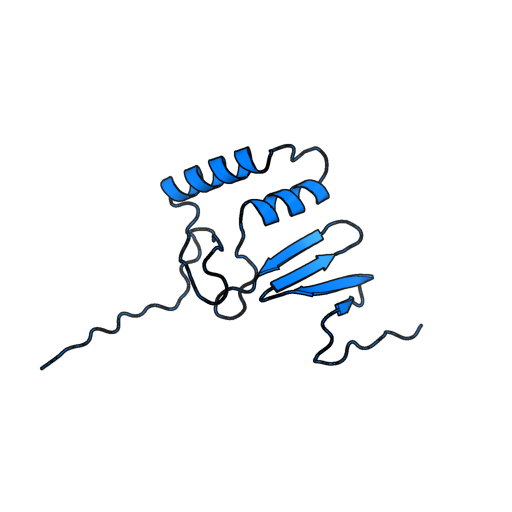 ? -6.704 7.602 11.751 1.00 98.06 79 GLN A N 1
ATOM 604 C CA . GLN A 1 79 ? -7.786 8.581 11.797 1.00 98.06 79 GLN A CA 1
ATOM 605 C C . GLN A 1 79 ? -8.947 8.182 10.872 1.00 98.06 79 GLN A C 1
ATOM 607 O O . GLN A 1 79 ? -10.093 8.123 11.321 1.00 98.06 79 GLN A O 1
ATOM 612 N N . LEU A 1 80 ? -8.660 7.783 9.631 1.00 97.50 80 LEU A N 1
ATOM 613 C CA . LEU A 1 80 ? -9.661 7.297 8.674 1.00 97.50 80 LEU A CA 1
ATOM 614 C C . LEU A 1 80 ? -10.382 6.031 9.159 1.00 97.50 80 LEU A C 1
ATOM 616 O O . LEU A 1 80 ? -11.565 5.839 8.868 1.00 97.50 80 LEU A O 1
ATOM 620 N N . MET A 1 81 ? -9.703 5.175 9.926 1.00 96.56 81 MET A N 1
ATOM 621 C CA . MET A 1 81 ? -10.328 4.028 10.586 1.00 96.56 81 MET A CA 1
ATOM 622 C C . MET A 1 81 ? -11.310 4.452 11.682 1.00 96.56 81 MET A C 1
ATOM 624 O O . MET A 1 81 ? -12.398 3.885 11.773 1.00 96.56 81 MET A O 1
ATOM 628 N N . LYS A 1 82 ? -10.966 5.460 12.497 1.00 97.12 82 LYS A N 1
ATOM 629 C CA . LYS A 1 82 ? -11.881 6.012 13.517 1.00 97.12 82 LYS A CA 1
ATOM 630 C C . LYS A 1 82 ? -13.119 6.646 12.887 1.00 97.12 82 LYS A C 1
ATOM 632 O O . LYS A 1 82 ? -14.208 6.536 13.440 1.00 97.12 82 LYS A O 1
ATOM 637 N N . GLU A 1 83 ? -12.950 7.284 11.734 1.00 96.69 83 GLU A N 1
ATOM 638 C CA . GLU A 1 83 ? -14.032 7.897 10.955 1.00 96.69 83 GLU A CA 1
ATOM 639 C C . GLU A 1 83 ? -14.868 6.871 10.178 1.00 96.69 83 GLU A C 1
ATOM 641 O O . GLU A 1 83 ? -15.928 7.203 9.648 1.00 96.69 83 GLU A O 1
ATOM 646 N N . GLY A 1 84 ? -14.414 5.617 10.108 1.00 95.38 84 GLY A N 1
ATOM 647 C CA . GLY A 1 84 ? -15.079 4.561 9.355 1.00 95.38 84 GLY A CA 1
ATOM 648 C C . GLY A 1 84 ? -14.970 4.732 7.839 1.00 95.38 84 GLY A C 1
ATOM 649 O O . GLY A 1 84 ? -15.771 4.150 7.115 1.00 95.38 84 GLY A O 1
ATOM 650 N N . ALA A 1 85 ? -14.007 5.516 7.347 1.00 96.75 85 ALA A N 1
ATOM 651 C CA . ALA A 1 85 ? -13.694 5.634 5.923 1.00 96.75 85 ALA A CA 1
ATOM 652 C C . ALA A 1 85 ? -12.840 4.454 5.424 1.00 96.75 85 ALA A C 1
ATOM 654 O O . ALA A 1 85 ? -12.949 4.048 4.264 1.00 96.75 85 ALA A O 1
ATOM 655 N N . VAL A 1 86 ? -12.035 3.879 6.320 1.00 97.19 86 VAL A N 1
ATOM 656 C CA . VAL A 1 86 ? -11.194 2.699 6.097 1.00 97.19 86 VAL A CA 1
ATOM 657 C C . VAL A 1 86 ? -11.532 1.636 7.143 1.00 97.19 86 VAL A C 1
ATOM 659 O O . VAL A 1 86 ? -11.821 1.953 8.294 1.00 97.19 86 VAL A O 1
ATOM 662 N N . ILE A 1 87 ? -11.511 0.364 6.755 1.00 96.06 87 ILE A N 1
ATOM 663 C CA . ILE A 1 87 ? -11.775 -0.775 7.636 1.00 96.06 87 ILE A CA 1
ATOM 664 C C . ILE A 1 87 ? -10.607 -1.758 7.617 1.00 96.06 87 ILE A C 1
ATOM 666 O O . ILE A 1 87 ? -9.985 -1.978 6.583 1.00 96.06 87 ILE A O 1
ATOM 670 N N . ALA A 1 88 ? -10.355 -2.393 8.762 1.00 95.00 88 ALA A N 1
ATOM 671 C CA . ALA A 1 88 ? -9.427 -3.511 8.907 1.00 95.00 88 ALA A CA 1
ATOM 672 C C . ALA A 1 88 ? -10.241 -4.788 9.172 1.00 95.00 88 ALA A C 1
ATOM 674 O O . ALA A 1 88 ? -10.442 -5.156 10.332 1.00 95.00 88 ALA A O 1
ATOM 675 N N . PRO A 1 89 ? -10.780 -5.451 8.134 1.00 92.94 89 PRO A N 1
ATOM 676 C CA . PRO A 1 89 ? -11.677 -6.584 8.323 1.00 92.94 89 PRO A CA 1
ATOM 677 C C . PRO A 1 89 ? -10.938 -7.855 8.775 1.00 92.94 89 PRO A C 1
ATOM 679 O O . PRO A 1 89 ? -11.597 -8.823 9.139 1.00 92.94 89 PRO A O 1
ATOM 682 N N . ARG A 1 90 ? -9.593 -7.844 8.774 1.00 93.38 90 ARG A N 1
ATOM 683 C CA . ARG A 1 90 ? -8.719 -8.947 9.210 1.00 93.38 90 ARG A CA 1
ATOM 684 C C . ARG A 1 90 ? -9.066 -10.268 8.533 1.00 93.38 90 ARG A C 1
ATOM 686 O O . ARG A 1 90 ? -9.351 -11.268 9.181 1.00 93.38 90 ARG A O 1
ATOM 693 N N . LEU A 1 91 ? -9.088 -10.240 7.204 1.00 90.00 91 LEU A N 1
ATOM 694 C CA . LEU A 1 91 ? -9.498 -11.383 6.400 1.00 90.00 91 LEU A CA 1
ATOM 695 C C . LEU A 1 91 ? -8.285 -12.137 5.856 1.00 90.00 91 LEU A C 1
ATOM 697 O O . LEU A 1 91 ? -7.315 -11.532 5.404 1.00 90.00 91 LEU A O 1
ATOM 701 N N . SER A 1 92 ? -8.377 -13.464 5.851 1.00 90.50 92 SER A N 1
ATOM 702 C CA . SER A 1 92 ? -7.391 -14.348 5.224 1.00 90.50 92 SER A CA 1
ATOM 703 C C . SER A 1 92 ? -7.371 -14.147 3.696 1.00 90.50 92 SER A C 1
ATOM 705 O O . SER A 1 92 ? -8.437 -13.958 3.111 1.00 90.50 92 SER A O 1
ATOM 707 N N . PRO A 1 93 ? -6.207 -14.191 3.023 1.00 93.62 93 PRO A N 1
ATOM 708 C CA . PRO A 1 93 ? -4.892 -14.583 3.540 1.00 93.62 93 PRO A CA 1
ATOM 709 C C . PRO A 1 93 ? -4.063 -13.429 4.129 1.00 93.62 93 PRO A C 1
ATOM 711 O O . PRO A 1 93 ? -2.971 -13.675 4.637 1.00 93.62 93 PRO A O 1
ATOM 714 N N . SER A 1 94 ? -4.581 -12.198 4.109 1.00 93.62 94 SER A N 1
ATOM 715 C CA . SER A 1 94 ? -3.819 -10.978 4.400 1.00 93.62 94 SER A CA 1
ATOM 716 C C . SER A 1 94 ? -4.538 -10.108 5.434 1.00 93.62 94 SER A C 1
ATOM 718 O O . SER A 1 94 ? -5.134 -9.078 5.126 1.00 93.62 94 SER A O 1
ATOM 720 N N . GLU A 1 95 ? -4.480 -10.531 6.698 1.00 94.12 95 GLU A N 1
ATOM 721 C CA . GLU A 1 95 ? -5.261 -9.933 7.796 1.00 94.12 95 GLU A CA 1
ATOM 722 C C . GLU A 1 95 ? -4.818 -8.516 8.199 1.00 94.12 95 GLU A C 1
ATOM 724 O O . GLU A 1 95 ? -5.515 -7.829 8.948 1.00 94.12 95 GLU A O 1
ATOM 729 N N . HIS A 1 96 ? -3.653 -8.083 7.723 1.00 93.81 96 HIS A N 1
ATOM 730 C CA . HIS A 1 96 ? -3.107 -6.752 7.970 1.00 93.81 96 HIS A CA 1
ATOM 731 C C . HIS A 1 96 ? -3.642 -5.697 6.991 1.00 93.81 96 HIS A C 1
ATOM 733 O O . HIS A 1 96 ? -3.464 -4.509 7.245 1.00 93.81 96 HIS A O 1
ATOM 739 N N . LEU A 1 97 ? -4.299 -6.111 5.899 1.00 95.69 97 LEU A N 1
ATOM 740 C CA . LEU A 1 97 ? -4.776 -5.187 4.876 1.00 95.69 97 LEU A CA 1
ATOM 741 C C . LEU A 1 97 ? -5.983 -4.377 5.351 1.00 95.69 97 LEU A C 1
ATOM 743 O O . LEU A 1 97 ? -6.944 -4.894 5.934 1.00 95.69 97 LEU A O 1
ATOM 747 N N . LEU A 1 98 ? -5.920 -3.096 5.022 1.00 97.00 98 LEU A N 1
ATOM 748 C CA . LEU A 1 98 ? -6.990 -2.127 5.120 1.00 97.00 98 LEU A CA 1
ATOM 749 C C . LEU A 1 98 ? -7.742 -2.038 3.790 1.00 97.00 98 LEU A C 1
ATOM 751 O O . LEU A 1 98 ? -7.164 -2.254 2.727 1.00 97.00 98 LEU A O 1
ATOM 755 N N . TYR A 1 99 ? -9.024 -1.682 3.853 1.00 95.75 99 TYR A N 1
ATOM 756 C CA . TYR A 1 99 ? -9.883 -1.483 2.684 1.00 95.75 99 TYR A CA 1
ATOM 757 C C . TYR A 1 99 ? -10.750 -0.242 2.868 1.00 95.75 99 TYR A C 1
ATOM 759 O O . TYR A 1 99 ? -11.090 0.128 3.993 1.00 95.75 99 TYR A O 1
ATOM 767 N N . LEU A 1 100 ? -11.174 0.386 1.773 1.00 95.50 100 LEU A N 1
ATOM 768 C CA . LEU A 1 100 ? -12.164 1.460 1.841 1.00 95.50 100 LEU A CA 1
ATOM 769 C C . LEU A 1 100 ? -13.505 0.905 2.346 1.00 95.50 100 LEU A C 1
ATOM 771 O O . LEU A 1 100 ? -14.001 -0.109 1.859 1.00 95.50 100 LEU A O 1
ATOM 775 N N . ALA A 1 101 ? -14.148 1.596 3.288 1.00 90.56 101 ALA A N 1
ATOM 776 C CA . ALA A 1 101 ? -15.365 1.122 3.962 1.00 90.56 101 ALA A CA 1
ATOM 777 C C . ALA A 1 101 ? -16.588 0.929 3.044 1.00 90.56 101 ALA A C 1
ATOM 779 O O . ALA A 1 101 ? -17.590 0.333 3.440 1.00 90.56 101 ALA A O 1
ATOM 780 N N . ARG A 1 102 ? -16.500 1.414 1.801 1.00 77.56 102 ARG A N 1
ATOM 781 C CA . ARG A 1 102 ? -17.498 1.210 0.742 1.00 77.56 102 ARG A CA 1
ATOM 782 C C . ARG A 1 102 ? -17.564 -0.249 0.283 1.00 77.56 102 ARG A C 1
ATOM 784 O O . ARG A 1 102 ? -18.528 -0.637 -0.367 1.00 77.56 102 ARG A O 1
ATOM 791 N N . GLU A 1 103 ? -16.578 -1.055 0.665 1.00 61.22 103 GLU A N 1
ATOM 792 C CA . GLU A 1 103 ? -16.416 -2.433 0.232 1.00 61.22 103 GLU A CA 1
ATOM 793 C C . GLU A 1 103 ? -16.491 -3.389 1.426 1.00 61.22 103 GLU A C 1
ATOM 795 O O . GLU A 1 103 ? -15.486 -3.907 1.914 1.00 61.22 103 GLU A O 1
ATOM 800 N N . LYS A 1 104 ? -17.711 -3.656 1.911 1.00 46.59 104 LYS A N 1
ATOM 801 C CA . LYS A 1 104 ? -17.926 -4.857 2.728 1.00 46.59 104 LYS A CA 1
ATOM 802 C C . LYS A 1 104 ? -17.751 -6.070 1.809 1.00 46.59 104 LYS A C 1
ATOM 804 O O . LYS A 1 104 ? -18.489 -6.163 0.829 1.00 46.59 104 LYS A O 1
ATOM 809 N N . PRO A 1 105 ? -16.838 -7.010 2.100 1.00 49.62 105 PRO A N 1
ATOM 810 C CA . PRO A 1 105 ? -16.811 -8.261 1.366 1.00 49.62 105 PRO A CA 1
ATOM 811 C C . PRO A 1 105 ? -18.143 -8.982 1.582 1.00 49.62 105 PRO A C 1
ATOM 813 O O . PRO A 1 105 ? -18.603 -9.154 2.715 1.00 49.62 105 PRO A O 1
ATOM 816 N N . SER A 1 106 ? -18.777 -9.392 0.487 1.00 51.50 106 SER A N 1
ATOM 817 C CA . SER A 1 106 ? -19.907 -10.315 0.500 1.00 51.50 106 SER A CA 1
ATOM 818 C C . SER A 1 106 ? -1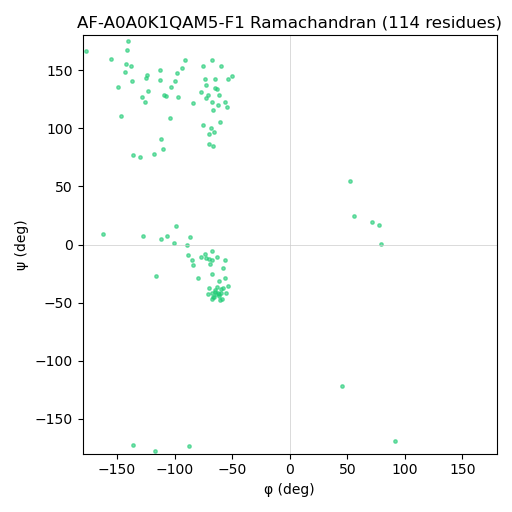9.414 -11.683 0.980 1.00 51.50 106 SER A C 1
ATOM 820 O O . SER A 1 106 ? -19.034 -12.520 0.170 1.00 51.50 106 SER A O 1
ATOM 822 N N . GLY A 1 107 ? -19.344 -11.887 2.298 1.00 55.19 107 GLY A N 1
ATOM 823 C CA . GLY A 1 107 ? -18.735 -13.103 2.848 1.00 55.19 107 GLY A CA 1
ATOM 824 C C . GLY A 1 107 ? -19.063 -13.465 4.295 1.00 55.19 107 GLY A C 1
ATOM 825 O O . GLY A 1 107 ? -18.458 -14.393 4.819 1.00 55.19 107 GLY A O 1
ATOM 826 N N . VAL A 1 108 ? -20.014 -12.798 4.959 1.00 48.22 108 VAL A N 1
ATOM 827 C CA . VAL A 1 108 ? -20.498 -13.244 6.279 1.00 48.22 108 VAL A CA 1
ATOM 828 C C . VAL A 1 108 ? -22.023 -13.153 6.333 1.00 48.22 108 VAL A C 1
ATOM 830 O O . VAL A 1 108 ? -22.590 -12.242 6.931 1.00 48.22 108 VAL A O 1
ATOM 833 N N . GLU A 1 109 ? -22.704 -14.115 5.707 1.00 42.22 109 GLU A N 1
ATOM 834 C CA . GLU A 1 109 ? -24.028 -14.497 6.197 1.00 42.22 109 GLU A CA 1
ATOM 835 C C . GLU A 1 109 ? -23.838 -15.275 7.500 1.00 42.22 109 GLU A C 1
ATOM 837 O O . GLU A 1 109 ? -23.059 -16.230 7.583 1.00 42.22 109 GLU A O 1
ATOM 842 N N . GLY A 1 110 ? -24.521 -14.810 8.544 1.00 44.12 110 GLY A N 1
ATOM 843 C CA . GLY A 1 110 ? -24.474 -15.403 9.867 1.00 44.12 110 GLY A CA 1
ATOM 844 C C . GLY A 1 110 ? -24.830 -16.884 9.813 1.00 44.12 110 GLY A C 1
ATOM 845 O O . GLY A 1 110 ? -25.957 -17.261 9.501 1.00 44.12 110 GLY A O 1
ATOM 846 N N . ARG A 1 111 ? -23.882 -17.738 10.203 1.00 39.19 111 ARG A N 1
ATOM 847 C CA . ARG A 1 111 ? -24.226 -19.068 10.699 1.00 39.19 111 ARG A CA 1
ATOM 848 C C . ARG A 1 111 ? -24.899 -18.889 12.052 1.00 39.19 111 ARG A C 1
ATOM 850 O O . ARG A 1 111 ? -24.252 -18.941 13.094 1.00 39.19 111 ARG A O 1
ATOM 857 N N . THR A 1 112 ? -26.208 -18.678 12.032 1.00 39.69 112 THR A N 1
ATOM 858 C CA . THR A 1 112 ? -27.055 -18.909 13.196 1.00 39.69 112 THR A CA 1
ATOM 859 C C . THR A 1 112 ? -27.019 -20.410 13.458 1.00 39.69 112 THR A C 1
ATOM 861 O O . THR A 1 112 ? -27.717 -21.187 12.808 1.00 39.69 112 THR A O 1
ATOM 864 N N . VAL A 1 113 ? -26.161 -20.850 14.379 1.00 41.97 113 VAL A N 1
ATOM 865 C CA . VAL A 1 113 ? -26.277 -22.192 14.951 1.00 41.97 113 VAL A CA 1
ATOM 866 C C . VAL A 1 113 ? -27.525 -22.171 15.827 1.00 41.97 113 VAL A C 1
ATOM 868 O O . VAL A 1 113 ? -27.500 -21.728 16.971 1.00 41.97 113 VAL A O 1
ATOM 871 N N . SER A 1 114 ? -28.644 -22.608 15.257 1.00 42.50 114 SER A N 1
ATOM 872 C CA . SER A 1 114 ? -29.812 -23.000 16.033 1.00 42.50 114 SER A CA 1
ATOM 873 C C . SER A 1 114 ? -29.501 -24.370 16.634 1.00 42.50 114 SER A C 1
ATOM 875 O O . SER A 1 114 ? -29.495 -25.372 15.921 1.00 42.50 114 SER A O 1
ATOM 877 N N . GLN A 1 115 ? -29.170 -24.409 17.925 1.00 45.03 115 GLN A N 1
ATOM 878 C CA . GLN A 1 115 ? -29.254 -25.650 18.691 1.00 45.03 115 GLN A CA 1
ATOM 879 C C . GLN A 1 115 ? -30.702 -25.809 19.165 1.00 45.03 115 GLN A C 1
ATOM 881 O O . GLN A 1 115 ? -31.253 -24.913 19.807 1.00 45.03 115 GLN A O 1
ATOM 886 N N . LYS A 1 116 ? -31.309 -26.927 18.764 1.00 42.34 116 LYS A N 1
ATOM 887 C CA . LYS A 1 116 ? -32.475 -27.526 19.413 1.00 42.34 116 LYS A CA 1
ATOM 888 C C . LYS A 1 116 ? -32.006 -28.454 20.521 1.00 42.34 116 LYS A C 1
ATOM 890 O O . LYS A 1 116 ? -30.907 -29.028 20.347 1.00 42.34 116 LYS A O 1
#

Mean predicted aligned error: 9.13 Å

Sequence (116 aa):
MRAARASPTARTGELPNGARYEFHGVGCRYSSSTFVVDFDFGPDGRTDGFDAWRLALFAETQGAEFSQSLAEIDSDLHQLMKEGAVIAPRLSPSEHLLYLAREKPSGVEGRTVSQK

Solvent-accessible surface area (backbone atoms only — not comparable to full-atom values): 6916 Å² total; per-residue (Å²): 138,81,81,71,75,60,55,102,80,52,50,50,44,66,45,100,86,73,27,35,42,37,56,48,97,71,26,40,37,39,38,52,100,70,46,46,49,62,32,44,33,35,55,99,71,35,63,76,40,42,46,46,66,44,52,41,56,34,30,67,43,73,38,85,87,50,73,73,47,56,68,53,44,41,52,51,50,55,48,33,38,74,72,53,54,30,39,71,80,52,42,64,82,37,48,81,32,30,36,56,50,91,62,73,76,94,78,76,81,80,82,77,81,79,81,130